Protein AF-A0A830BKM1-F1 (afdb_monomer_lite)

Foldseek 3Di:
DVVQVVQVVVVKHKAWCPDPVNVVCLVQVLPAAKKWKDDDPFIWIWGDDPSWIWTGGPVAPATHTDHSVCVNVVVVVSVVVVITMIGMDDDDDPDDPDDQVVCVPVPKDWDDPVRRVVRRVVVVVVVVPPDDDDDDDDDDDDDPDPVVVVVVVVVVPDDDDDDDDDTDID

Organism: NCBI:txid374723

pLDDT: mean 74.72, std 19.82, range [31.02, 95.62]

InterPro domains:
  IPR003903 Ubiquitin interacting motif [PS50330] (143-162)
  IPR006155 Josephin domain [PF02099] (1-89)
  IPR006155 Josephin domain [PS50957] (1-103)
  IPR006155 Josephin domain [SM01246] (1-91)
  IPR033865 Machado-Joseph disease protein [PTHR14159] (1-126)

Secondary structure (DSSP, 8-state):
-HHHHHHHHTTEEEEETTSGGGHHHHH-GGGSSEEEEEETTEEEEEEEETTEEEEE-TTSSSPEEE-HHHHHHHHHHHHHTT-EEEEEEE---------GGGGGGSS---B-HHHHHHHHHHHHHHHTTS---------------HHHHHHHHHTTT----------B--

Structure (mmCIF, N/CA/C/O backbone):
data_AF-A0A830BKM1-F1
#
_entry.id   AF-A0A830BKM1-F1
#
loop_
_atom_site.group_PDB
_atom_site.id
_atom_site.type_symbol
_atom_site.label_atom_id
_atom_site.label_alt_id
_atom_site.label_comp_id
_atom_site.label_asym_id
_atom_site.label_entity_id
_atom_site.label_seq_id
_atom_site.pdbx_PDB_ins_code
_atom_site.Cartn_x
_atom_site.Cartn_y
_atom_site.Cartn_z
_atom_site.occupancy
_atom_site.B_iso_or_equiv
_atom_site.auth_seq_id
_atom_site.auth_comp_id
_atom_site.auth_asym_id
_atom_site.auth_atom_id
_atom_site.pdbx_PDB_model_num
ATOM 1 N N . GLN A 1 1 ? -13.438 -11.571 -3.761 1.00 65.06 1 GLN A N 1
ATOM 2 C CA . GLN A 1 1 ? -13.174 -12.676 -2.807 1.00 65.06 1 GLN A CA 1
ATOM 3 C C . GLN A 1 1 ? -11.870 -13.448 -3.088 1.00 65.06 1 GLN A C 1
ATOM 5 O O . GLN A 1 1 ? -11.535 -14.332 -2.316 1.00 65.06 1 GLN A O 1
ATOM 10 N N . VAL A 1 2 ? -11.092 -13.109 -4.129 1.00 85.00 2 VAL A N 1
ATOM 11 C CA . VAL A 1 2 ? -9.835 -13.815 -4.465 1.00 85.00 2 VAL A CA 1
ATOM 12 C C . VAL A 1 2 ? -8.668 -13.390 -3.566 1.00 85.00 2 VAL A C 1
ATOM 14 O O . VAL A 1 2 ? -7.990 -14.247 -3.011 1.00 85.00 2 VAL A O 1
ATOM 17 N N . LEU A 1 3 ? -8.484 -12.081 -3.353 1.00 85.44 3 LEU A N 1
ATOM 18 C CA . LEU A 1 3 ? -7.374 -11.532 -2.561 1.00 85.44 3 LEU A CA 1
ATOM 19 C C . LEU A 1 3 ? -7.306 -12.112 -1.140 1.00 85.44 3 LEU A C 1
ATOM 21 O O . LEU A 1 3 ? -6.250 -12.540 -0.690 1.00 85.44 3 LEU A O 1
ATOM 25 N N . GLN A 1 4 ? -8.450 -12.182 -0.456 1.00 84.00 4 GLN A N 1
ATOM 26 C CA . GLN A 1 4 ? -8.533 -12.744 0.892 1.00 84.00 4 GLN A CA 1
ATOM 27 C C . GLN A 1 4 ? -8.095 -14.215 0.921 1.00 84.00 4 GLN A C 1
ATOM 29 O O . GLN A 1 4 ? -7.310 -14.599 1.779 1.00 84.00 4 GLN A O 1
ATOM 34 N N . LYS A 1 5 ? -8.545 -15.026 -0.047 1.00 86.00 5 LYS A N 1
ATOM 35 C CA . LYS A 1 5 ? -8.168 -16.443 -0.143 1.00 86.00 5 LYS A CA 1
ATOM 36 C C . LYS A 1 5 ? -6.700 -16.649 -0.481 1.00 86.00 5 LYS A C 1
ATOM 38 O O . LYS A 1 5 ? -6.088 -17.555 0.066 1.00 86.00 5 LYS A O 1
ATOM 43 N N . ALA A 1 6 ? -6.131 -15.801 -1.331 1.00 86.62 6 ALA A N 1
ATOM 44 C CA . ALA A 1 6 ? -4.706 -15.847 -1.628 1.00 86.62 6 ALA A CA 1
ATOM 45 C C . ALA A 1 6 ? -3.863 -15.548 -0.379 1.00 86.62 6 ALA A C 1
ATOM 47 O O . ALA A 1 6 ? -2.885 -16.240 -0.122 1.00 86.62 6 ALA A O 1
ATOM 48 N N . LEU A 1 7 ? -4.262 -14.557 0.420 1.00 85.50 7 LEU A N 1
ATOM 49 C CA . LEU A 1 7 ? -3.530 -14.158 1.623 1.00 85.50 7 LEU A CA 1
ATOM 50 C C . LEU A 1 7 ? -3.678 -15.164 2.775 1.00 85.50 7 LEU A C 1
ATOM 52 O O . LEU A 1 7 ? -2.704 -15.407 3.485 1.00 85.50 7 LEU A O 1
ATOM 56 N N . GLU A 1 8 ? -4.828 -15.835 2.893 1.00 85.56 8 GLU A N 1
ATOM 57 C CA . GLU A 1 8 ? -5.035 -16.929 3.857 1.00 85.56 8 GLU A CA 1
ATOM 58 C C . GLU A 1 8 ? -3.994 -18.056 3.707 1.00 85.56 8 GLU A C 1
ATOM 60 O O . GLU A 1 8 ? -3.540 -18.592 4.714 1.00 85.56 8 GLU A O 1
ATOM 65 N N . VAL A 1 9 ? -3.559 -18.380 2.479 1.00 86.25 9 VAL A N 1
ATOM 66 C CA . VAL A 1 9 ? -2.525 -19.409 2.219 1.00 86.25 9 VAL A CA 1
ATOM 67 C C . VAL A 1 9 ? -1.190 -19.063 2.887 1.00 86.25 9 VAL A C 1
ATOM 69 O O . VAL A 1 9 ? -0.453 -19.954 3.299 1.00 86.25 9 VAL A O 1
ATOM 72 N N . TRP A 1 10 ? -0.898 -17.769 3.023 1.00 82.44 10 TRP A N 1
ATOM 73 C CA . TRP A 1 10 ? 0.324 -17.249 3.634 1.00 82.44 10 TRP A CA 1
ATOM 74 C C . TRP A 1 10 ? 0.137 -16.870 5.108 1.00 82.44 10 TRP A C 1
ATOM 76 O O . TRP A 1 10 ? 0.982 -16.182 5.669 1.00 82.44 10 TRP A O 1
ATOM 86 N N . ASN A 1 11 ? -0.969 -17.284 5.743 1.00 85.69 11 ASN A N 1
ATOM 87 C CA . ASN A 1 11 ? -1.356 -16.853 7.092 1.00 85.69 11 ASN A CA 1
ATOM 88 C C . ASN A 1 11 ? -1.434 -15.320 7.240 1.00 85.69 11 ASN A C 1
ATOM 90 O O . ASN A 1 11 ? -1.204 -14.770 8.320 1.00 85.69 11 ASN A O 1
ATOM 94 N N . LEU A 1 12 ? -1.774 -14.622 6.154 1.00 89.38 12 LEU A N 1
ATOM 95 C CA . LEU A 1 12 ? -1.976 -13.180 6.138 1.00 89.38 12 LEU A CA 1
ATOM 96 C C . LEU A 1 12 ? -3.471 -12.864 6.221 1.00 89.38 12 LEU A C 1
ATOM 98 O O . LEU A 1 12 ? -4.301 -13.433 5.512 1.00 89.38 12 LEU A O 1
ATOM 102 N N . GLN A 1 13 ? -3.814 -11.923 7.093 1.00 89.56 13 GLN A N 1
ATOM 103 C CA . GLN A 1 13 ? -5.170 -11.431 7.283 1.00 89.56 13 GLN A CA 1
ATOM 104 C C . GLN A 1 13 ? -5.334 -10.063 6.637 1.00 89.56 13 GLN A C 1
ATOM 106 O O . GLN A 1 13 ? -4.494 -9.181 6.811 1.00 89.56 13 GLN A O 1
ATOM 111 N N . VAL A 1 14 ? -6.458 -9.882 5.946 1.00 91.06 14 VAL A N 1
ATOM 112 C CA . VAL A 1 14 ? -6.882 -8.604 5.368 1.00 91.06 14 VAL A CA 1
ATOM 113 C C . VAL A 1 14 ? -7.974 -8.014 6.240 1.00 91.06 14 VAL A C 1
ATOM 115 O O . VAL A 1 14 ? -9.033 -8.620 6.404 1.00 91.06 14 VAL A O 1
ATOM 118 N N . ILE A 1 15 ? -7.729 -6.827 6.780 1.00 92.38 15 ILE A N 1
ATOM 119 C CA . ILE A 1 15 ? -8.651 -6.134 7.677 1.00 92.38 15 ILE A CA 1
ATOM 120 C C . ILE A 1 15 ? -8.971 -4.769 7.060 1.00 92.38 15 ILE A C 1
ATOM 122 O O . ILE A 1 15 ? -8.052 -3.988 6.829 1.00 92.38 15 ILE A O 1
ATOM 126 N N . PRO A 1 16 ? -10.242 -4.437 6.786 1.00 92.81 16 PRO A N 1
ATOM 127 C CA . PRO A 1 16 ? -10.613 -3.093 6.352 1.00 92.81 16 PRO A CA 1
ATOM 128 C C . PRO A 1 16 ? -10.135 -2.035 7.355 1.00 92.81 16 PRO A C 1
ATOM 130 O O . PRO A 1 16 ? -10.328 -2.204 8.559 1.00 92.81 16 PRO A O 1
ATOM 133 N N . LEU A 1 17 ? -9.525 -0.945 6.880 1.00 91.38 17 LEU A N 1
ATOM 134 C CA . LEU A 1 17 ? -8.946 0.080 7.760 1.00 91.38 17 LEU A CA 1
ATOM 135 C C . LEU A 1 17 ? -10.004 0.783 8.632 1.00 91.38 17 LEU A C 1
ATOM 137 O O . LEU A 1 17 ? -9.691 1.240 9.723 1.00 91.38 17 LEU A O 1
ATOM 141 N N . ASN A 1 18 ? -11.257 0.818 8.177 1.00 88.88 18 ASN A N 1
ATOM 142 C CA . ASN A 1 18 ? -12.412 1.352 8.908 1.00 88.88 18 ASN A CA 1
ATOM 143 C C . ASN A 1 18 ? -12.978 0.398 9.982 1.00 88.88 18 ASN A C 1
ATOM 145 O O . ASN A 1 18 ? -13.990 0.707 10.608 1.00 88.88 18 ASN A O 1
ATOM 149 N N . SER A 1 19 ? -12.382 -0.781 10.166 1.00 90.56 19 SER A N 1
ATOM 150 C CA . SER A 1 19 ? -12.783 -1.733 11.201 1.00 90.56 19 SER A CA 1
ATOM 151 C C . SER A 1 19 ? -12.276 -1.291 12.579 1.00 90.56 19 SER A C 1
ATOM 153 O O . SER A 1 19 ? -11.138 -0.826 12.675 1.00 90.56 19 SER A O 1
ATOM 155 N N . PRO A 1 20 ? -13.021 -1.539 13.676 1.00 87.94 20 PRO A N 1
ATOM 156 C CA . PRO A 1 20 ? -12.554 -1.239 15.034 1.00 87.94 20 PRO A CA 1
ATOM 157 C C . PRO A 1 20 ? -11.229 -1.937 15.389 1.00 87.94 20 PRO A C 1
ATOM 159 O O . PRO A 1 20 ? -10.455 -1.445 16.203 1.00 87.94 20 PRO A O 1
ATOM 162 N N . VAL A 1 21 ? -10.925 -3.075 14.756 1.00 88.94 21 VAL A N 1
ATOM 163 C CA . VAL A 1 21 ? -9.666 -3.819 14.965 1.00 88.94 21 VAL A CA 1
ATOM 164 C C . VAL A 1 21 ? -8.452 -3.089 14.364 1.00 88.94 21 VAL A C 1
ATOM 166 O O . VAL A 1 21 ? -7.311 -3.319 14.778 1.00 88.94 21 VAL A O 1
ATOM 169 N N . ALA A 1 22 ? -8.693 -2.207 13.393 1.00 89.50 22 ALA A N 1
ATOM 170 C CA . ALA A 1 22 ? -7.686 -1.415 12.700 1.00 89.50 22 ALA A CA 1
ATOM 171 C C . ALA A 1 22 ? -7.557 0.018 13.253 1.00 89.50 22 ALA A C 1
ATOM 173 O O . ALA A 1 22 ? -6.734 0.775 12.750 1.00 89.50 22 ALA A O 1
ATOM 174 N N . GLU A 1 23 ? -8.288 0.387 14.314 1.00 88.38 23 GLU A N 1
ATOM 175 C CA . GLU A 1 23 ? -8.152 1.688 14.998 1.00 88.38 23 GLU A CA 1
ATOM 176 C C . GLU A 1 23 ? -6.692 2.062 15.323 1.00 88.38 23 GLU A C 1
ATOM 178 O O . GLU A 1 23 ? -6.280 3.172 14.985 1.00 88.38 23 GLU A O 1
ATOM 183 N N . PRO A 1 24 ? -5.842 1.158 15.861 1.00 88.81 24 PRO A N 1
ATOM 184 C CA . PRO A 1 24 ? -4.440 1.495 16.112 1.00 88.81 24 PRO A CA 1
ATOM 185 C C . PRO A 1 24 ? -3.670 1.871 14.839 1.00 88.81 24 PRO A C 1
ATOM 187 O O . PRO A 1 24 ? -2.804 2.739 14.886 1.00 88.81 24 PRO A O 1
ATOM 190 N N . ALA A 1 25 ? -4.009 1.256 13.702 1.00 88.44 25 ALA A N 1
ATOM 191 C CA . ALA A 1 25 ? -3.390 1.535 12.409 1.00 88.44 25 ALA A CA 1
ATOM 192 C C . ALA A 1 25 ? -3.841 2.878 11.816 1.00 88.44 25 ALA A C 1
ATOM 194 O O . ALA A 1 25 ? -3.157 3.425 10.956 1.00 88.44 25 ALA A O 1
ATOM 195 N N . GLN A 1 26 ? -4.985 3.412 12.253 1.00 86.56 26 GLN A N 1
ATOM 196 C CA . GLN A 1 26 ? -5.429 4.751 11.866 1.00 86.56 26 GLN A CA 1
ATOM 197 C C . GLN A 1 26 ? -4.665 5.843 12.624 1.00 86.56 26 GLN A C 1
ATOM 199 O O . GLN A 1 26 ? -4.446 6.916 12.073 1.00 86.56 26 GLN A O 1
ATOM 204 N N . ILE A 1 27 ? -4.257 5.560 13.865 1.00 88.44 27 ILE A N 1
ATOM 205 C CA . ILE A 1 27 ? -3.503 6.489 14.716 1.00 88.44 27 ILE A CA 1
ATOM 206 C C . ILE A 1 27 ? -2.009 6.435 14.373 1.00 88.44 27 ILE A C 1
ATOM 208 O O . ILE A 1 27 ? -1.401 7.466 14.104 1.00 88.44 27 ILE A O 1
ATOM 212 N N . ASP A 1 28 ? -1.433 5.229 14.344 1.00 90.81 28 ASP A N 1
ATOM 213 C CA . ASP A 1 28 ? -0.006 4.986 14.115 1.00 90.81 28 ASP A CA 1
ATOM 214 C C . ASP A 1 28 ? 0.209 4.007 12.939 1.00 90.81 28 ASP A C 1
ATOM 216 O O . ASP A 1 28 ? 0.641 2.865 13.147 1.00 90.81 28 ASP A O 1
ATOM 220 N N . PRO A 1 29 ? -0.051 4.418 11.682 1.00 90.12 29 PRO A N 1
ATOM 221 C CA . PRO A 1 29 ? 0.079 3.532 10.520 1.00 90.12 29 PRO A CA 1
ATOM 222 C C . PRO A 1 29 ? 1.504 2.989 10.323 1.00 90.12 29 PRO A C 1
ATOM 224 O O . PRO A 1 29 ? 1.693 1.911 9.767 1.00 90.12 29 PRO A O 1
ATOM 227 N N . GLU A 1 30 ? 2.525 3.689 10.823 1.00 90.50 30 GLU A N 1
ATOM 228 C CA . GLU A 1 30 ? 3.938 3.298 10.711 1.00 90.50 30 GLU A CA 1
ATOM 229 C C . GLU A 1 30 ? 4.332 2.039 11.509 1.00 90.50 30 GLU A C 1
ATOM 231 O O . GLU A 1 30 ? 5.402 1.458 11.260 1.00 90.50 30 GLU A O 1
ATOM 236 N N . LYS A 1 31 ? 3.488 1.629 12.470 1.00 89.94 31 LYS A N 1
ATOM 237 C CA . LYS A 1 31 ? 3.665 0.413 13.282 1.00 89.94 31 LYS A CA 1
ATOM 238 C C . LYS A 1 31 ? 3.203 -0.849 12.561 1.00 89.94 31 LYS A C 1
ATOM 240 O O . LYS A 1 31 ? 3.539 -1.951 12.990 1.00 89.94 31 LYS A O 1
ATOM 245 N N . GLU A 1 32 ? 2.452 -0.695 11.481 1.00 92.12 32 GLU A N 1
ATOM 246 C CA . GLU A 1 32 ? 1.964 -1.809 10.684 1.00 92.12 32 GLU A CA 1
ATOM 247 C C . GLU A 1 32 ? 3.016 -2.286 9.674 1.00 92.12 32 GLU A C 1
ATOM 249 O O . GLU A 1 32 ? 4.086 -1.695 9.516 1.00 92.12 32 GLU A O 1
ATOM 254 N N . SER A 1 33 ? 2.730 -3.406 9.009 1.00 90.88 33 SER A N 1
ATOM 255 C CA . SER A 1 33 ? 3.663 -4.027 8.057 1.00 90.88 33 SER A CA 1
ATOM 256 C C . SER A 1 33 ? 3.327 -3.720 6.600 1.00 90.88 33 SER A C 1
ATOM 258 O O . SER A 1 33 ? 4.233 -3.473 5.802 1.00 90.88 33 SER A O 1
ATOM 260 N N . ALA A 1 34 ? 2.041 -3.737 6.237 1.00 93.56 34 ALA A N 1
ATOM 261 C CA . ALA A 1 34 ? 1.599 -3.402 4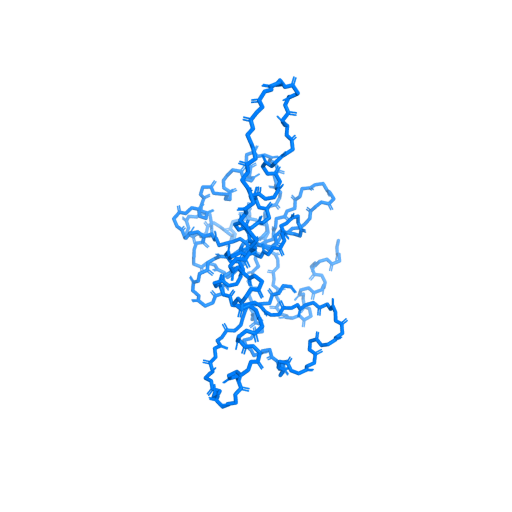.891 1.00 93.56 34 ALA A CA 1
ATOM 262 C C . ALA A 1 34 ? 0.128 -2.975 4.839 1.00 93.56 34 ALA A C 1
ATOM 264 O O . ALA A 1 34 ? -0.695 -3.378 5.663 1.00 93.56 34 ALA A O 1
ATOM 265 N N . PHE A 1 35 ? -0.191 -2.226 3.793 1.00 95.12 35 PHE A N 1
ATOM 266 C CA . PHE A 1 35 ? -1.528 -1.837 3.390 1.00 95.12 35 PHE A CA 1
ATOM 267 C C . PHE A 1 35 ? -1.757 -2.241 1.936 1.00 95.12 35 PHE A C 1
ATOM 269 O O . PHE A 1 35 ? -0.839 -2.217 1.117 1.00 95.12 35 PHE A O 1
ATOM 276 N N . ILE A 1 36 ? -2.997 -2.579 1.612 1.00 95.38 36 ILE A N 1
ATOM 277 C CA . ILE A 1 36 ? -3.476 -2.767 0.247 1.00 95.38 36 ILE A CA 1
ATOM 278 C C . ILE A 1 36 ? -4.502 -1.676 -0.022 1.00 95.38 36 ILE A C 1
ATOM 280 O O . ILE A 1 36 ? -5.449 -1.504 0.746 1.00 95.38 36 ILE A O 1
ATOM 284 N N . CYS A 1 37 ? -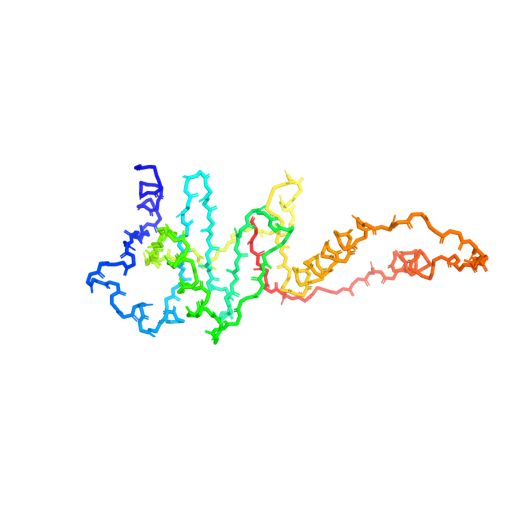4.311 -0.950 -1.112 1.00 95.38 37 CYS A N 1
ATOM 285 C CA . CYS A 1 37 ? -5.186 0.123 -1.547 1.00 95.38 37 CYS A CA 1
ATOM 286 C C . CYS A 1 37 ? -5.935 -0.316 -2.801 1.00 95.38 37 CYS A C 1
ATOM 288 O O . CYS A 1 37 ? -5.358 -0.923 -3.703 1.00 95.38 37 CYS A O 1
ATOM 290 N N . HIS A 1 38 ? -7.229 -0.012 -2.840 1.00 94.44 38 HIS A N 1
ATOM 291 C CA . HIS A 1 38 ? -8.108 -0.360 -3.943 1.00 94.44 38 HIS A CA 1
ATOM 292 C C . HIS A 1 38 ? -9.032 0.790 -4.328 1.00 94.44 38 HIS A C 1
ATOM 294 O O . HIS A 1 38 ? -9.743 1.333 -3.475 1.00 94.44 38 HIS A O 1
ATOM 300 N N . LEU A 1 39 ? -9.083 1.095 -5.621 1.00 94.00 39 LEU A N 1
ATOM 301 C CA . LEU A 1 39 ? -10.072 1.990 -6.205 1.00 94.00 39 LEU A CA 1
ATOM 302 C C . LEU A 1 39 ? -10.456 1.479 -7.594 1.00 94.00 39 LEU A C 1
ATOM 304 O O . LEU A 1 39 ? -9.613 1.383 -8.481 1.00 94.00 39 LEU A O 1
ATOM 308 N N . GLN A 1 40 ? -11.749 1.204 -7.782 1.00 91.44 40 GLN A N 1
ATOM 309 C CA . GLN A 1 40 ? -12.320 0.696 -9.037 1.00 91.44 40 GLN A CA 1
ATOM 310 C C . GLN A 1 40 ? -11.681 -0.622 -9.497 1.00 91.44 40 GLN A C 1
ATOM 312 O O . GLN A 1 40 ? -11.995 -1.658 -8.925 1.00 91.44 40 GLN A O 1
ATOM 317 N N . ASP A 1 41 ? -10.819 -0.577 -10.512 1.00 89.94 41 ASP A N 1
ATOM 318 C CA . ASP A 1 41 ? -10.118 -1.736 -11.072 1.00 89.94 41 ASP A CA 1
ATOM 319 C C . ASP A 1 41 ? -8.607 -1.692 -10.778 1.00 89.94 41 ASP A C 1
ATOM 321 O O . ASP A 1 41 ? -7.847 -2.511 -11.293 1.00 89.94 41 ASP A O 1
ATOM 325 N N . HIS A 1 42 ? -8.159 -0.742 -9.946 1.00 92.56 42 HIS A N 1
ATOM 326 C CA . HIS A 1 42 ? -6.752 -0.558 -9.596 1.00 92.56 42 HIS A CA 1
ATOM 327 C C . HIS A 1 42 ? -6.453 -1.018 -8.167 1.00 92.56 42 HIS A C 1
ATOM 329 O O . HIS A 1 42 ? -7.140 -0.635 -7.214 1.00 92.56 42 HIS A O 1
ATOM 335 N N . TRP A 1 43 ? -5.402 -1.827 -8.029 1.00 93.50 43 TRP A N 1
ATOM 336 C CA . TRP A 1 43 ? -4.901 -2.361 -6.767 1.00 93.50 43 TRP A CA 1
ATOM 337 C C . TRP A 1 43 ? -3.413 -2.070 -6.648 1.00 93.50 43 TRP A C 1
ATOM 339 O O . TRP A 1 43 ? -2.646 -2.378 -7.557 1.00 93.50 43 TRP A O 1
ATOM 349 N N . PHE A 1 44 ? -2.995 -1.569 -5.493 1.00 94.50 44 PHE A N 1
ATOM 350 C CA . PHE A 1 44 ? -1.578 -1.449 -5.178 1.00 94.50 44 PHE A CA 1
ATOM 351 C C . PHE A 1 44 ? -1.304 -1.690 -3.698 1.00 94.50 44 PHE A C 1
ATOM 353 O O . PHE A 1 44 ? -2.211 -1.685 -2.860 1.00 94.50 44 PHE A O 1
ATOM 360 N N . CYS A 1 45 ? -0.034 -1.911 -3.376 1.00 94.12 45 CYS A N 1
ATOM 361 C CA . CYS A 1 45 ? 0.414 -2.211 -2.024 1.00 94.12 45 CYS A CA 1
ATOM 362 C C . CYS A 1 45 ? 1.339 -1.110 -1.510 1.00 94.12 45 CYS A C 1
ATOM 364 O O . CYS A 1 45 ? 2.205 -0.627 -2.230 1.00 94.12 45 CYS A O 1
ATOM 366 N N . ILE A 1 46 ? 1.212 -0.771 -0.232 1.00 94.81 46 ILE A N 1
ATOM 367 C CA . ILE A 1 46 ? 2.178 0.053 0.495 1.00 94.81 46 ILE A CA 1
ATOM 368 C C . ILE A 1 46 ? 2.774 -0.846 1.567 1.00 94.81 46 ILE A C 1
ATOM 370 O O . ILE A 1 46 ? 2.038 -1.364 2.405 1.00 94.81 46 ILE A O 1
ATOM 374 N N . ARG A 1 47 ? 4.083 -1.089 1.549 1.00 92.56 47 ARG A N 1
ATOM 375 C CA . ARG A 1 47 ? 4.708 -2.069 2.450 1.00 92.56 47 ARG A CA 1
ATOM 376 C C . ARG A 1 47 ? 6.001 -1.547 3.047 1.00 92.56 47 ARG A C 1
ATOM 378 O O . ARG A 1 47 ? 6.769 -0.846 2.393 1.00 92.56 47 ARG A O 1
ATOM 385 N N . LYS A 1 48 ? 6.241 -1.947 4.294 1.00 90.50 48 LYS A N 1
ATOM 386 C CA . LYS A 1 48 ? 7.488 -1.702 5.004 1.00 90.50 48 LYS A CA 1
ATOM 387 C C . LYS A 1 48 ? 8.532 -2.751 4.624 1.00 90.50 48 LYS A C 1
ATOM 389 O O . LYS A 1 48 ? 8.308 -3.950 4.802 1.00 90.50 48 LYS A O 1
ATOM 394 N N . VAL A 1 49 ? 9.678 -2.301 4.128 1.00 86.62 49 VAL A N 1
ATOM 395 C CA . VAL A 1 49 ? 10.834 -3.126 3.761 1.00 86.62 49 VAL A CA 1
ATOM 396 C C . VAL A 1 49 ? 12.067 -2.543 4.444 1.00 86.62 49 VAL A C 1
ATOM 398 O O . VAL A 1 49 ? 12.374 -1.367 4.283 1.00 86.62 49 VAL A O 1
ATOM 401 N N . ASN A 1 50 ? 12.755 -3.350 5.256 1.00 83.56 50 ASN A N 1
ATOM 402 C CA . ASN A 1 50 ? 13.941 -2.934 6.021 1.00 83.56 50 ASN A CA 1
ATOM 403 C C . ASN A 1 50 ? 13.747 -1.664 6.878 1.00 83.56 50 ASN A C 1
ATOM 405 O O . ASN A 1 50 ? 14.683 -0.904 7.094 1.00 83.56 50 ASN A O 1
ATOM 409 N N . GLY A 1 51 ? 12.532 -1.438 7.387 1.00 85.75 51 GLY A N 1
ATOM 410 C CA . GLY A 1 51 ? 12.211 -0.284 8.235 1.00 85.75 51 GLY A CA 1
ATOM 411 C C . GLY A 1 51 ? 11.634 0.921 7.489 1.00 85.75 51 GLY A C 1
ATOM 412 O O . GLY A 1 51 ? 10.965 1.736 8.122 1.00 85.75 51 GLY A O 1
ATOM 413 N N . GLU A 1 52 ? 11.793 0.968 6.169 1.00 90.38 52 GLU A N 1
ATOM 414 C CA . GLU A 1 52 ? 11.332 2.053 5.301 1.00 90.38 52 GLU A CA 1
ATOM 415 C C . GLU A 1 52 ? 10.057 1.657 4.552 1.00 90.38 52 GLU A C 1
ATOM 417 O O . GLU A 1 52 ? 9.819 0.474 4.304 1.00 90.38 52 GLU A O 1
ATOM 422 N N . TRP A 1 53 ? 9.216 2.629 4.203 1.00 93.44 53 TRP A N 1
ATOM 423 C CA . TRP A 1 53 ? 7.973 2.373 3.478 1.00 93.44 53 TRP A CA 1
ATOM 424 C C . TRP A 1 53 ? 8.157 2.590 1.984 1.00 93.44 53 TRP A C 1
ATOM 426 O O . TRP A 1 53 ? 8.852 3.509 1.560 1.00 93.44 53 TRP A O 1
ATOM 436 N N . TYR A 1 54 ? 7.503 1.747 1.193 1.00 92.50 54 TYR A N 1
ATOM 437 C CA . TYR A 1 54 ? 7.511 1.841 -0.259 1.00 92.50 54 TYR A CA 1
ATOM 438 C C . TYR A 1 54 ? 6.105 1.670 -0.815 1.00 92.50 54 TYR A C 1
ATOM 440 O O . TYR A 1 54 ? 5.315 0.868 -0.304 1.00 92.50 54 TYR A O 1
ATOM 448 N N . ASN A 1 55 ? 5.816 2.421 -1.870 1.00 93.81 55 ASN A N 1
ATOM 449 C CA . ASN A 1 55 ? 4.622 2.294 -2.680 1.00 93.81 55 ASN A CA 1
ATOM 450 C C . ASN A 1 55 ? 4.914 1.402 -3.894 1.00 93.81 55 ASN A C 1
ATOM 452 O O . ASN A 1 55 ? 5.769 1.725 -4.715 1.00 93.81 55 ASN A O 1
ATOM 456 N N . PHE A 1 56 ? 4.184 0.296 -3.999 1.00 91.94 56 PHE A N 1
ATOM 457 C CA . PHE A 1 56 ? 4.272 -0.695 -5.072 1.00 91.94 56 PHE A CA 1
ATOM 458 C C . PHE A 1 56 ? 3.107 -0.546 -6.053 1.00 91.94 56 PHE A C 1
ATOM 460 O O . PHE A 1 56 ? 2.492 -1.531 -6.464 1.00 91.94 56 PHE A O 1
ATOM 467 N N . ASP A 1 57 ? 2.746 0.691 -6.387 1.00 91.56 57 ASP A N 1
ATOM 468 C CA . ASP A 1 57 ? 1.815 0.946 -7.477 1.00 91.56 57 ASP A CA 1
ATOM 469 C C . ASP A 1 57 ? 2.477 0.586 -8.812 1.00 91.56 57 ASP A C 1
ATOM 471 O O . ASP A 1 57 ? 3.522 1.122 -9.182 1.00 91.56 57 ASP A O 1
ATOM 475 N N . SER A 1 58 ? 1.841 -0.332 -9.539 1.00 86.50 58 SER A N 1
ATOM 476 C CA . SER A 1 58 ? 2.272 -0.801 -10.856 1.00 86.50 58 SER A CA 1
ATOM 477 C C . SER A 1 58 ? 2.330 0.298 -11.921 1.00 86.50 58 SER A C 1
ATOM 479 O O . SER A 1 58 ? 2.878 0.077 -12.998 1.00 86.50 58 SER A O 1
ATOM 481 N N . LEU A 1 59 ? 1.733 1.465 -11.662 1.00 87.44 59 LEU A N 1
ATOM 482 C CA . LEU A 1 59 ? 1.831 2.635 -12.533 1.00 87.44 59 LEU A CA 1
ATOM 483 C C . LEU A 1 59 ? 3.213 3.305 -12.470 1.00 87.44 59 LEU A C 1
ATOM 485 O O . LEU A 1 59 ? 3.551 4.079 -13.369 1.00 87.44 59 LEU A O 1
ATOM 489 N N . TYR A 1 60 ? 4.019 3.015 -11.444 1.00 85.88 60 TYR A N 1
ATOM 490 C CA . TYR A 1 60 ? 5.393 3.494 -11.343 1.00 85.88 60 TYR A CA 1
ATOM 491 C C . TYR A 1 60 ? 6.383 2.503 -11.955 1.00 85.88 60 TYR A C 1
ATOM 493 O O . TYR A 1 60 ? 6.198 1.290 -11.929 1.00 85.88 60 TYR A O 1
ATOM 501 N N . ALA A 1 61 ? 7.481 3.036 -12.497 1.00 84.44 61 ALA A N 1
ATOM 502 C CA . ALA A 1 61 ? 8.550 2.225 -13.080 1.00 84.44 61 ALA A CA 1
ATOM 503 C C . ALA A 1 61 ? 9.368 1.459 -12.023 1.00 84.44 61 ALA A C 1
ATOM 505 O O . ALA A 1 61 ? 10.025 0.473 -12.348 1.00 84.44 61 ALA A O 1
ATOM 506 N N . ALA A 1 62 ? 9.349 1.933 -10.778 1.00 87.50 62 ALA A N 1
ATOM 507 C CA . ALA A 1 62 ? 9.976 1.305 -9.627 1.00 87.50 62 ALA A CA 1
ATOM 508 C C . ALA A 1 62 ? 9.197 1.677 -8.351 1.00 87.50 62 ALA A C 1
ATOM 510 O O . ALA A 1 62 ? 8.458 2.667 -8.364 1.00 87.50 62 ALA A O 1
ATOM 511 N N . PRO A 1 63 ? 9.366 0.924 -7.248 1.00 88.38 63 PRO A N 1
ATOM 512 C CA . PRO A 1 63 ? 8.743 1.250 -5.975 1.00 88.38 63 PRO A CA 1
ATOM 513 C C . PRO A 1 63 ? 9.154 2.642 -5.497 1.00 88.38 63 PRO A C 1
ATOM 515 O O . PRO A 1 63 ? 10.342 2.964 -5.416 1.00 88.38 63 PRO A O 1
ATOM 518 N N . GLU A 1 64 ? 8.174 3.473 -5.163 1.00 90.62 64 GLU A N 1
ATOM 519 C CA . GLU A 1 64 ? 8.429 4.829 -4.687 1.00 90.62 64 GLU A CA 1
ATOM 520 C C . GLU A 1 64 ? 8.677 4.808 -3.178 1.00 90.62 64 GLU A C 1
ATOM 522 O O . GLU A 1 64 ? 7.885 4.250 -2.416 1.00 90.62 64 GLU A O 1
ATOM 527 N N . HIS A 1 65 ? 9.782 5.409 -2.735 1.00 91.50 65 HIS A N 1
ATOM 528 C CA . HIS A 1 65 ? 10.065 5.552 -1.310 1.00 91.50 65 HIS A CA 1
ATOM 529 C C . HIS A 1 65 ? 9.056 6.499 -0.659 1.00 91.50 65 HIS A C 1
ATOM 531 O O . HIS A 1 65 ? 8.823 7.614 -1.124 1.00 91.50 65 HIS A O 1
ATOM 537 N N . LEU A 1 66 ? 8.474 6.049 0.446 1.00 91.50 66 LEU A N 1
ATOM 538 C CA . LEU A 1 66 ? 7.498 6.788 1.222 1.00 91.50 66 LEU A CA 1
ATOM 539 C C . LEU A 1 66 ? 8.068 7.029 2.619 1.00 91.50 66 LEU A C 1
ATOM 541 O O . LEU A 1 66 ? 8.338 6.103 3.381 1.00 91.50 66 LEU A O 1
ATOM 545 N N . SER A 1 67 ? 8.232 8.293 2.997 1.00 90.88 67 SER A N 1
ATOM 546 C CA . SER A 1 67 ? 8.661 8.617 4.357 1.00 90.88 67 SER A CA 1
ATOM 547 C C . SER A 1 67 ? 7.584 8.231 5.373 1.00 90.88 67 SER A C 1
ATOM 549 O O . SER A 1 67 ? 6.396 8.478 5.155 1.00 90.88 67 SER A O 1
ATOM 551 N N . LYS A 1 68 ? 7.992 7.720 6.542 1.00 89.06 68 LYS A N 1
ATOM 552 C CA . LYS A 1 68 ? 7.075 7.418 7.659 1.00 89.06 68 LYS A CA 1
ATOM 553 C C . LYS A 1 68 ? 6.210 8.616 8.070 1.00 89.06 68 LYS A C 1
ATOM 555 O O . LYS A 1 68 ? 5.039 8.453 8.385 1.00 89.06 68 LYS A O 1
ATOM 560 N N . PHE A 1 69 ? 6.767 9.827 7.987 1.00 89.31 69 PHE A N 1
ATOM 561 C CA . PHE A 1 69 ? 6.062 11.066 8.322 1.00 89.31 69 PHE A CA 1
ATOM 562 C C . PHE A 1 69 ? 5.031 11.465 7.261 1.00 89.31 69 PHE A C 1
ATOM 564 O O . PHE A 1 69 ? 4.127 12.243 7.547 1.00 89.31 69 PHE A O 1
ATOM 571 N N . TYR A 1 70 ? 5.177 10.950 6.038 1.00 91.44 70 TYR A N 1
ATOM 5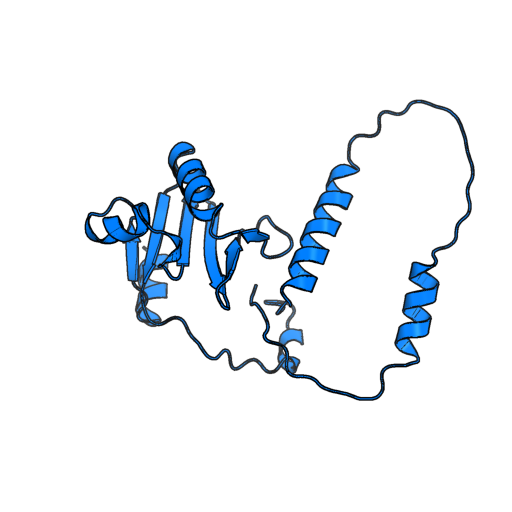72 C CA . TYR A 1 70 ? 4.263 11.203 4.930 1.00 91.44 70 TYR A CA 1
ATOM 573 C C . TYR A 1 70 ? 3.213 10.095 4.767 1.00 91.44 70 TYR A C 1
ATOM 575 O O . TYR A 1 70 ? 2.145 10.348 4.218 1.00 91.44 70 TYR A O 1
ATOM 583 N N . LEU A 1 71 ? 3.469 8.892 5.294 1.00 92.94 71 LEU A N 1
ATOM 584 C CA . LEU A 1 71 ? 2.566 7.743 5.206 1.00 92.94 71 LEU A CA 1
ATOM 585 C C . LEU A 1 71 ? 1.141 8.064 5.674 1.00 92.94 71 LEU A C 1
ATOM 587 O O . LEU A 1 71 ? 0.188 7.748 4.967 1.00 92.94 71 LEU A O 1
ATOM 591 N N . SER A 1 72 ? 0.984 8.697 6.838 1.00 92.38 72 SER A N 1
ATOM 592 C CA . SER A 1 72 ? -0.337 9.048 7.377 1.00 92.38 72 SER A CA 1
ATOM 593 C C . SER A 1 72 ? -1.097 9.990 6.441 1.00 92.38 72 SER A C 1
ATOM 595 O O . SER A 1 72 ? -2.214 9.683 6.030 1.00 92.38 72 SER A O 1
ATOM 597 N N . ALA A 1 73 ? -0.453 11.082 6.022 1.00 93.19 73 ALA A N 1
ATOM 598 C CA . ALA A 1 73 ? -1.029 12.053 5.096 1.00 93.19 73 ALA A CA 1
ATOM 599 C C . ALA A 1 73 ? -1.372 11.431 3.730 1.00 93.19 73 ALA A C 1
ATOM 601 O O . ALA A 1 73 ? -2.391 11.773 3.125 1.00 93.19 73 ALA A O 1
ATOM 602 N N . TYR A 1 74 ? -0.546 10.501 3.248 1.00 94.44 74 TYR A N 1
ATOM 603 C CA . TYR A 1 74 ? -0.793 9.775 2.008 1.00 94.44 74 TYR A CA 1
ATOM 604 C C . TYR A 1 74 ? -2.025 8.867 2.123 1.00 94.44 74 TYR A C 1
ATOM 606 O O . TYR A 1 74 ? -2.931 8.953 1.294 1.00 94.44 74 TYR A O 1
ATOM 614 N N . LEU A 1 75 ? -2.123 8.069 3.193 1.00 93.56 75 LEU A N 1
ATOM 615 C CA . LEU A 1 75 ? -3.296 7.232 3.461 1.00 93.56 75 LEU A CA 1
ATOM 616 C C . LEU A 1 75 ? -4.572 8.071 3.616 1.00 93.56 75 LEU A C 1
ATOM 618 O O . LEU A 1 75 ? -5.618 7.695 3.090 1.00 93.56 75 LEU A O 1
ATOM 622 N N . ASP A 1 76 ? -4.505 9.216 4.293 1.00 93.31 76 ASP A N 1
ATOM 623 C CA . ASP A 1 76 ? -5.654 10.114 4.439 1.00 93.31 76 ASP A CA 1
ATOM 624 C C . ASP A 1 76 ? -6.075 10.741 3.106 1.00 93.31 76 ASP A C 1
ATOM 626 O O . ASP A 1 76 ? -7.271 10.835 2.816 1.00 93.31 76 ASP A O 1
ATOM 630 N N . SER A 1 77 ? -5.109 11.080 2.249 1.00 94.25 77 SER A N 1
ATOM 631 C CA . SER A 1 77 ? -5.384 11.530 0.882 1.00 94.25 77 SER A CA 1
ATOM 632 C C . SER A 1 77 ? -6.134 10.448 0.104 1.00 94.25 77 SER A C 1
ATOM 634 O O . SER A 1 77 ? -7.191 10.725 -0.461 1.00 94.25 77 SER A O 1
ATOM 636 N N . LEU A 1 78 ? -5.669 9.195 0.149 1.00 94.19 78 LEU A N 1
ATOM 637 C CA . LEU A 1 78 ? -6.347 8.062 -0.487 1.00 94.19 78 LEU A CA 1
ATOM 638 C C . LEU A 1 78 ? -7.783 7.891 0.036 1.00 94.19 78 LEU A C 1
ATOM 640 O O . LEU A 1 78 ? -8.716 7.797 -0.764 1.00 94.19 78 LEU A O 1
ATOM 644 N N . LYS A 1 79 ? -8.004 7.943 1.356 1.00 92.81 79 LYS A N 1
ATOM 645 C CA . LYS A 1 79 ? -9.364 7.900 1.931 1.00 92.81 79 LYS A CA 1
ATOM 646 C C . LYS A 1 79 ? -10.251 9.015 1.372 1.00 92.81 79 LYS A C 1
ATOM 648 O O . LYS A 1 79 ? -11.395 8.753 1.010 1.00 92.81 79 LYS A O 1
ATOM 653 N N . SER A 1 80 ? -9.730 10.242 1.273 1.00 93.50 80 SER A N 1
ATOM 654 C CA . SER A 1 80 ? -10.484 11.399 0.768 1.00 93.50 80 SER A CA 1
ATOM 655 C C . SER A 1 80 ? -10.891 11.253 -0.704 1.00 93.50 80 SER A C 1
ATOM 657 O O . SER A 1 80 ? -11.979 11.676 -1.090 1.00 93.50 80 SER A O 1
ATOM 659 N N . PHE A 1 81 ? -10.062 10.578 -1.505 1.00 93.62 81 PHE A N 1
ATOM 660 C CA . PHE A 1 81 ? -10.361 10.232 -2.896 1.00 93.62 81 PHE A CA 1
ATOM 661 C C . PHE A 1 81 ? -11.292 9.014 -3.035 1.00 93.62 81 PHE A C 1
ATOM 663 O O . PHE A 1 81 ? -11.638 8.634 -4.151 1.00 93.62 81 PHE A O 1
ATOM 670 N N . GLY A 1 82 ? -11.717 8.402 -1.925 1.00 93.81 82 GLY A N 1
ATOM 671 C CA . GLY A 1 82 ? -12.634 7.263 -1.921 1.00 93.81 82 GLY A CA 1
ATOM 672 C C . GLY A 1 82 ? -11.954 5.902 -2.085 1.00 93.81 82 GLY A C 1
ATOM 673 O O . GLY A 1 82 ? -12.627 4.923 -2.410 1.00 93.81 82 GLY A O 1
ATOM 674 N N . TRP A 1 83 ? -10.640 5.813 -1.860 1.00 95.62 83 TRP A N 1
ATOM 675 C CA . TRP A 1 83 ? -9.939 4.533 -1.863 1.00 95.62 83 TRP A CA 1
ATOM 676 C C . TRP A 1 83 ? -10.384 3.661 -0.692 1.00 95.62 83 TRP A C 1
ATOM 678 O O . TRP A 1 83 ? -10.490 4.106 0.453 1.00 95.62 83 TRP A O 1
ATOM 688 N N . SER A 1 84 ? -10.574 2.378 -0.976 1.00 94.50 84 SER A N 1
ATOM 689 C CA . SER A 1 84 ? -10.710 1.350 0.048 1.00 94.50 84 SER A CA 1
ATOM 690 C C . SER A 1 84 ? -9.322 0.891 0.475 1.00 94.50 84 SER A C 1
ATOM 692 O O . SER A 1 84 ? -8.571 0.347 -0.333 1.00 94.50 84 SER A O 1
ATOM 694 N N . ILE A 1 85 ? -8.982 1.113 1.743 1.00 95.31 85 ILE A N 1
ATOM 695 C CA . ILE A 1 85 ? -7.686 0.735 2.308 1.00 95.31 85 ILE A CA 1
ATOM 696 C C . ILE A 1 85 ? -7.881 -0.458 3.235 1.00 95.31 85 ILE A C 1
ATOM 698 O O . ILE A 1 85 ? -8.756 -0.459 4.106 1.00 95.31 85 ILE A O 1
ATOM 702 N N . PHE A 1 86 ? -7.038 -1.466 3.060 1.00 94.69 86 PHE A N 1
ATOM 703 C CA . PHE A 1 86 ? -7.019 -2.676 3.859 1.00 94.69 86 PHE A CA 1
ATOM 704 C C . PHE A 1 86 ? -5.659 -2.834 4.519 1.00 94.69 86 PHE A C 1
ATOM 706 O O . PHE A 1 86 ? -4.620 -2.760 3.873 1.00 94.69 86 PHE A O 1
ATOM 713 N N . LEU A 1 87 ? -5.673 -3.082 5.815 1.00 94.06 87 LEU A N 1
ATOM 714 C CA . LEU A 1 87 ? -4.511 -3.458 6.587 1.00 94.06 87 LEU A CA 1
ATOM 715 C C . LEU A 1 87 ? -4.194 -4.940 6.366 1.00 94.06 87 LEU A C 1
ATOM 717 O O . LEU A 1 87 ? -5.097 -5.778 6.419 1.00 94.06 87 LEU A O 1
ATOM 721 N N . VAL A 1 88 ? -2.915 -5.265 6.172 1.00 92.62 88 VAL A N 1
ATOM 722 C CA . VAL A 1 88 ? -2.442 -6.650 6.087 1.00 92.62 88 VAL A CA 1
ATOM 723 C C . VAL A 1 88 ? -1.567 -6.970 7.293 1.00 92.62 88 VAL A C 1
ATOM 725 O O . VAL A 1 88 ? -0.500 -6.381 7.475 1.00 92.62 88 VAL A O 1
ATOM 728 N N . ARG A 1 89 ? -2.015 -7.927 8.111 1.00 89.75 89 ARG A N 1
ATOM 729 C CA . ARG A 1 89 ? -1.284 -8.435 9.283 1.00 89.75 89 ARG A CA 1
ATOM 730 C C . ARG A 1 89 ? -1.010 -9.926 9.144 1.00 89.75 89 ARG A C 1
ATOM 732 O O . ARG A 1 89 ? -1.839 -10.658 8.614 1.00 89.75 89 ARG A O 1
ATOM 739 N N . GLY A 1 90 ? 0.117 -10.374 9.680 1.00 86.31 90 GLY A N 1
ATOM 740 C CA . GLY A 1 90 ? 0.504 -11.782 9.727 1.00 86.31 90 GLY A CA 1
ATOM 741 C C . GLY A 1 90 ? 1.993 -11.959 9.458 1.00 86.31 90 GLY A C 1
ATOM 742 O O . GLY A 1 90 ? 2.768 -11.001 9.535 1.00 86.31 90 GLY A O 1
ATOM 743 N N . ASP A 1 91 ? 2.379 -13.188 9.139 1.00 82.50 91 ASP A N 1
ATOM 744 C CA . ASP A 1 91 ? 3.771 -13.550 8.908 1.00 82.50 91 ASP A CA 1
ATOM 745 C C . ASP A 1 91 ? 4.164 -13.301 7.455 1.00 82.50 91 ASP A C 1
ATOM 747 O O . ASP A 1 91 ? 3.997 -14.138 6.570 1.00 82.50 91 ASP A O 1
ATOM 751 N N . PHE A 1 92 ? 4.714 -12.114 7.204 1.00 81.56 92 PHE A N 1
ATOM 752 C CA . PHE A 1 92 ? 5.337 -11.835 5.919 1.00 81.56 92 PHE A CA 1
ATOM 753 C C . PHE A 1 92 ? 6.550 -12.754 5.722 1.00 81.56 92 PHE A C 1
ATOM 755 O O . PHE A 1 92 ? 7.359 -12.884 6.648 1.00 81.56 92 PHE A O 1
ATOM 762 N N . PRO A 1 93 ? 6.730 -13.337 4.523 1.00 75.75 93 PRO A N 1
ATOM 763 C CA . PRO A 1 93 ? 7.939 -14.082 4.195 1.00 75.75 93 PRO A CA 1
ATOM 764 C C . PRO A 1 93 ? 9.170 -13.205 4.456 1.00 75.75 93 PRO A C 1
ATOM 766 O O . PRO A 1 93 ? 9.272 -12.104 3.905 1.00 75.75 93 PRO A O 1
ATOM 769 N N . LYS A 1 94 ? 10.052 -13.666 5.352 1.00 65.88 94 LYS A N 1
ATOM 770 C CA . LYS A 1 94 ? 11.278 -12.955 5.761 1.00 65.88 94 LYS A CA 1
ATOM 771 C C . LYS A 1 94 ? 12.466 -13.320 4.877 1.00 65.88 94 LYS A C 1
ATOM 773 O O . LYS A 1 94 ? 13.278 -12.456 4.572 1.00 65.88 94 LYS A O 1
ATOM 778 N N . ASP A 1 95 ? 12.508 -14.572 4.430 1.00 56.62 95 ASP A N 1
ATOM 779 C CA . ASP A 1 95 ? 13.534 -15.102 3.543 1.00 56.62 95 ASP A CA 1
ATOM 780 C C . ASP A 1 95 ? 12.936 -15.288 2.150 1.00 56.62 95 ASP A C 1
ATOM 782 O O . ASP A 1 95 ? 11.967 -16.027 1.966 1.00 56.62 95 ASP A O 1
ATOM 786 N N . CYS A 1 96 ? 13.503 -14.598 1.164 1.00 49.81 96 CYS A N 1
ATOM 787 C CA . CYS A 1 96 ? 13.207 -14.853 -0.239 1.00 49.81 96 CYS A CA 1
ATOM 788 C C . CYS A 1 96 ? 14.371 -15.672 -0.819 1.00 49.81 96 CYS A C 1
ATOM 790 O O . CYS A 1 96 ? 15.476 -15.146 -0.930 1.00 49.81 96 CYS A O 1
ATOM 792 N N . PRO A 1 97 ? 14.167 -16.952 -1.175 1.00 45.22 97 PRO A N 1
ATOM 793 C CA . PRO A 1 97 ? 15.237 -17.861 -1.589 1.00 45.22 97 PRO A CA 1
ATOM 794 C C . PRO A 1 97 ? 15.712 -17.647 -3.037 1.00 45.22 97 PRO A C 1
ATOM 796 O O . PRO A 1 97 ? 16.260 -18.567 -3.637 1.00 45.22 97 PRO A O 1
ATOM 799 N N . MET A 1 98 ? 15.514 -16.466 -3.629 1.00 47.75 98 MET A N 1
ATOM 800 C CA . MET A 1 98 ? 15.982 -16.218 -4.991 1.00 47.75 98 MET A CA 1
ATOM 801 C C . MET A 1 98 ? 17.418 -15.705 -4.948 1.00 47.75 98 MET A C 1
ATOM 803 O O . MET A 1 98 ? 17.683 -14.523 -4.734 1.00 47.75 98 MET A O 1
ATOM 807 N N . THR A 1 99 ? 18.363 -16.622 -5.151 1.00 46.03 99 THR A N 1
ATOM 808 C CA . THR A 1 99 ? 19.712 -16.250 -5.580 1.00 46.03 99 THR A CA 1
ATOM 809 C C . THR A 1 99 ? 19.567 -15.378 -6.828 1.00 46.03 99 THR A C 1
ATOM 811 O O . THR A 1 99 ? 18.800 -15.721 -7.729 1.00 46.03 99 THR A O 1
ATOM 814 N N . SER A 1 100 ? 20.271 -14.251 -6.879 1.00 50.59 100 SER A N 1
ATOM 815 C CA . SER A 1 100 ? 20.242 -13.244 -7.952 1.00 50.59 100 SER A CA 1
ATOM 816 C C . SER A 1 100 ? 20.375 -13.807 -9.380 1.00 50.59 100 SER A C 1
ATOM 818 O O . SER A 1 100 ? 20.038 -13.131 -10.347 1.00 50.59 100 SER A O 1
ATOM 820 N N . SER A 1 101 ? 20.812 -15.057 -9.518 1.00 48.22 101 SER A N 1
ATOM 821 C CA . SER A 1 101 ? 20.961 -15.817 -10.758 1.00 48.22 101 SER A CA 1
ATOM 822 C C . SER A 1 101 ? 19.663 -16.274 -11.450 1.00 48.22 101 SER A C 1
ATOM 824 O O . SER A 1 101 ? 19.716 -16.540 -12.647 1.00 48.22 101 SER A O 1
ATOM 826 N N . GLU A 1 102 ? 18.506 -16.356 -10.776 1.00 50.78 102 GLU A N 1
ATOM 827 C CA . GLU A 1 102 ? 17.245 -16.816 -11.415 1.00 50.78 102 GLU A CA 1
ATOM 828 C C . GLU A 1 102 ? 16.348 -15.681 -11.949 1.00 50.78 102 GLU A C 1
ATOM 830 O O . GLU A 1 102 ? 15.351 -15.937 -12.623 1.00 50.78 102 GLU A O 1
ATOM 835 N N . ALA A 1 103 ? 16.738 -14.414 -11.761 1.00 50.25 103 ALA A N 1
ATOM 836 C CA . ALA A 1 103 ? 16.026 -13.244 -12.298 1.00 50.25 103 ALA A CA 1
ATOM 837 C C . ALA A 1 103 ? 16.078 -13.128 -13.843 1.00 50.25 103 ALA A C 1
ATOM 839 O O . ALA A 1 103 ? 15.574 -12.167 -14.425 1.00 50.25 103 ALA A O 1
ATOM 840 N N . SER A 1 104 ? 16.660 -14.115 -14.536 1.00 47.47 104 SER A N 1
ATOM 841 C CA . SER A 1 104 ? 16.754 -14.163 -16.000 1.00 47.47 104 SER A CA 1
ATOM 842 C C . SER A 1 104 ? 15.411 -14.411 -16.705 1.00 47.47 104 SER A C 1
ATOM 844 O O . SER A 1 104 ? 15.350 -14.306 -17.931 1.00 47.47 104 SER A O 1
ATOM 846 N N . ASN A 1 105 ? 14.334 -14.718 -15.972 1.00 48.50 105 ASN A N 1
ATOM 847 C CA . ASN A 1 105 ? 13.006 -14.965 -16.548 1.00 48.50 105 ASN A CA 1
ATOM 848 C C . ASN A 1 105 ? 12.170 -13.692 -16.795 1.00 48.50 105 ASN A C 1
ATOM 850 O O . ASN A 1 105 ? 11.014 -13.800 -17.197 1.00 48.50 105 ASN A O 1
ATOM 854 N N . GLY A 1 106 ? 12.739 -12.496 -16.611 1.00 50.72 106 GLY A N 1
ATOM 855 C CA . GLY A 1 106 ? 12.140 -11.237 -17.076 1.00 50.72 106 GLY A CA 1
ATOM 856 C C . GLY A 1 106 ? 10.965 -10.698 -16.249 1.00 50.72 106 GLY A C 1
ATOM 857 O O . GLY A 1 106 ? 10.388 -9.683 -16.629 1.00 50.72 106 GLY A O 1
ATOM 858 N N . TYR A 1 107 ? 10.628 -11.325 -15.118 1.00 50.50 107 TYR A N 1
ATOM 859 C CA . TYR A 1 107 ? 9.607 -10.852 -14.177 1.00 50.50 107 TYR A CA 1
ATOM 860 C C . TYR A 1 107 ? 10.180 -10.821 -12.754 1.00 50.50 107 TYR A C 1
ATOM 862 O O . TYR A 1 107 ? 10.822 -11.783 -12.341 1.00 50.50 107 TYR A O 1
ATOM 870 N N . GLY A 1 108 ? 9.936 -9.728 -12.020 1.00 58.81 108 GLY A N 1
ATOM 871 C CA . GLY A 1 108 ? 10.369 -9.557 -10.627 1.00 58.81 108 GLY A CA 1
ATOM 872 C C . GLY A 1 108 ? 11.860 -9.251 -10.480 1.00 58.81 108 GLY A C 1
ATOM 873 O O . GLY A 1 108 ? 12.626 -10.070 -9.974 1.00 58.81 108 GLY A O 1
ATOM 874 N N . GLN A 1 109 ? 12.298 -8.072 -10.942 1.00 66.56 109 GLN A N 1
ATOM 875 C CA . GLN A 1 109 ? 13.667 -7.619 -10.700 1.00 66.56 109 GLN A CA 1
ATOM 876 C C . GLN A 1 109 ? 13.792 -7.112 -9.266 1.00 66.56 109 GLN A C 1
ATOM 878 O O . GLN A 1 109 ? 13.062 -6.223 -8.831 1.00 66.56 109 GLN A O 1
ATOM 883 N N . TRP A 1 110 ? 14.772 -7.643 -8.551 1.00 70.06 110 TRP A N 1
ATOM 884 C CA . TRP A 1 110 ? 15.151 -7.104 -7.265 1.00 70.06 110 TRP A CA 1
ATOM 885 C C . TRP A 1 110 ? 15.964 -5.821 -7.438 1.00 70.06 110 TRP A C 1
ATOM 887 O O . TRP A 1 110 ? 16.987 -5.825 -8.125 1.00 70.06 110 TRP A O 1
ATOM 897 N N . LEU A 1 111 ? 15.531 -4.738 -6.802 1.00 73.50 111 LEU A N 1
ATOM 898 C CA . LEU A 1 111 ? 16.221 -3.452 -6.849 1.00 73.50 111 LEU A CA 1
ATOM 899 C C . LEU A 1 111 ? 16.829 -3.104 -5.500 1.00 73.50 111 LEU A C 1
ATOM 901 O O . LEU A 1 111 ? 16.259 -3.385 -4.444 1.00 73.50 111 LEU A O 1
ATOM 905 N N . LEU A 1 112 ? 17.972 -2.427 -5.533 1.00 79.50 112 LEU A N 1
ATOM 906 C CA . LEU A 1 112 ? 18.435 -1.676 -4.376 1.00 79.50 112 LEU A CA 1
ATOM 907 C C . LEU A 1 112 ? 17.549 -0.429 -4.200 1.00 79.50 112 LEU A C 1
ATOM 909 O O . LEU A 1 112 ? 17.055 0.104 -5.199 1.00 79.50 112 LEU A O 1
ATOM 913 N N . PRO A 1 113 ? 17.373 0.086 -2.967 1.00 80.62 113 PRO A N 1
ATOM 914 C CA . PRO A 1 113 ? 16.665 1.350 -2.739 1.00 80.62 113 PRO A CA 1
ATOM 915 C C . PRO A 1 113 ? 17.177 2.487 -3.636 1.00 80.62 113 PRO A C 1
ATOM 917 O O . PRO A 1 113 ? 16.395 3.253 -4.192 1.00 80.62 113 PRO A O 1
ATOM 920 N N . GLU A 1 114 ? 18.496 2.549 -3.824 1.00 80.19 114 GLU A N 1
ATOM 921 C CA . GLU A 1 114 ? 19.171 3.546 -4.658 1.00 80.19 114 GLU A CA 1
ATOM 922 C C . GLU A 1 114 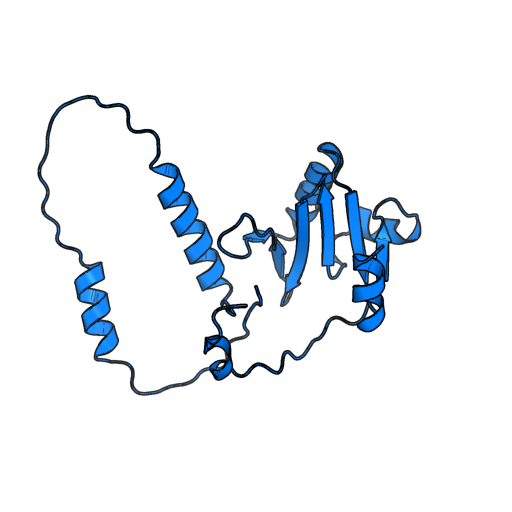? 18.832 3.389 -6.146 1.00 80.19 114 GLU A C 1
ATOM 924 O O . GLU A 1 114 ? 18.647 4.379 -6.855 1.00 80.19 114 GLU A O 1
ATOM 929 N N . ASP A 1 115 ? 18.716 2.149 -6.626 1.00 82.81 115 ASP A N 1
ATOM 930 C CA . ASP A 1 115 ? 18.346 1.868 -8.013 1.00 82.81 115 ASP A CA 1
ATOM 931 C C . ASP A 1 115 ? 16.881 2.221 -8.265 1.00 82.81 115 ASP A C 1
ATOM 933 O O . ASP A 1 115 ? 16.573 2.854 -9.276 1.00 82.81 115 ASP A O 1
ATOM 937 N N . ALA A 1 116 ? 15.990 1.882 -7.327 1.00 83.62 116 ALA A N 1
ATOM 938 C CA . ALA A 1 116 ? 14.584 2.269 -7.389 1.00 83.62 116 ALA A CA 1
ATOM 939 C C . ALA A 1 116 ? 14.436 3.798 -7.432 1.00 83.62 116 ALA A C 1
ATOM 941 O O . ALA A 1 116 ? 13.736 4.333 -8.292 1.00 83.62 116 ALA A O 1
ATOM 942 N N . GLU A 1 117 ? 15.170 4.519 -6.581 1.00 84.06 117 GLU A N 1
ATOM 943 C CA . GLU A 1 117 ? 15.166 5.981 -6.580 1.00 84.06 117 GLU A CA 1
ATOM 944 C C . GLU A 1 117 ? 15.699 6.560 -7.903 1.00 84.06 117 GLU A C 1
ATOM 946 O O . GLU A 1 117 ? 15.110 7.492 -8.464 1.00 84.06 117 GLU A O 1
ATOM 951 N N . ARG A 1 118 ? 16.788 5.996 -8.446 1.00 85.44 118 ARG A N 1
ATOM 952 C CA . ARG A 1 118 ? 17.366 6.419 -9.731 1.00 85.44 118 ARG A CA 1
ATOM 953 C C . ARG A 1 118 ? 16.384 6.213 -10.886 1.00 85.44 118 ARG A C 1
ATOM 955 O O . ARG A 1 118 ? 16.238 7.110 -11.720 1.00 85.44 118 ARG A O 1
ATOM 962 N N . ILE A 1 119 ? 15.690 5.073 -10.922 1.00 84.12 119 ILE A N 1
ATOM 963 C CA . ILE A 1 119 ? 14.679 4.756 -11.941 1.00 84.12 119 ILE A CA 1
ATOM 964 C C . ILE A 1 119 ? 13.514 5.744 -11.854 1.00 84.12 119 ILE A C 1
ATOM 966 O O . ILE A 1 119 ? 13.183 6.368 -12.865 1.00 84.12 119 ILE A O 1
ATOM 970 N N . THR A 1 120 ? 12.963 5.962 -10.656 1.00 83.00 120 THR A N 1
ATOM 971 C CA . THR A 1 120 ? 11.845 6.891 -10.428 1.00 83.00 120 THR A CA 1
ATOM 972 C C . THR A 1 120 ? 12.203 8.324 -10.837 1.00 83.00 120 THR A C 1
ATOM 974 O O . THR A 1 120 ? 11.435 8.995 -11.529 1.00 83.00 120 THR A O 1
ATOM 977 N N . LYS A 1 121 ? 13.412 8.799 -10.507 1.00 83.44 121 LYS A N 1
ATOM 978 C CA . LYS A 1 121 ? 13.897 10.129 -10.929 1.00 83.44 121 LYS A CA 1
ATOM 979 C C . LYS A 1 121 ? 14.091 10.232 -12.447 1.00 83.44 121 LYS A C 1
ATOM 981 O O . LYS A 1 121 ? 13.739 11.251 -13.053 1.00 83.44 121 LYS A O 1
ATOM 986 N N . SER A 1 122 ? 14.630 9.187 -13.076 1.00 80.62 122 SER A N 1
ATOM 987 C CA . SER A 1 122 ? 14.877 9.151 -14.522 1.00 80.62 122 SER A CA 1
ATOM 988 C C . SER A 1 122 ? 13.575 9.133 -15.330 1.00 80.62 122 SER A C 1
ATOM 990 O O . SER A 1 122 ? 13.437 9.893 -16.292 1.00 80.62 122 SER A O 1
ATOM 992 N N . CYS A 1 123 ? 12.581 8.331 -14.932 1.00 75.38 123 CYS A N 1
ATOM 993 C CA . CYS A 1 123 ? 11.306 8.264 -15.647 1.00 75.38 123 CYS A CA 1
ATOM 994 C C . CYS A 1 123 ? 10.486 9.553 -15.499 1.00 75.38 123 CYS A C 1
ATOM 996 O O . CYS A 1 123 ? 9.901 10.002 -16.486 1.00 75.38 123 CYS A O 1
ATOM 998 N N . ASN A 1 124 ? 10.517 10.209 -14.331 1.00 68.44 124 ASN A N 1
ATOM 999 C CA . ASN A 1 124 ? 9.865 11.513 -14.154 1.00 68.44 124 ASN A CA 1
ATOM 1000 C C . ASN A 1 124 ? 10.503 12.595 -15.040 1.00 68.44 124 ASN A C 1
ATOM 1002 O O . ASN A 1 124 ? 9.800 13.400 -15.650 1.00 68.44 124 ASN A O 1
ATOM 1006 N N . SER A 1 125 ? 11.831 12.570 -15.183 1.00 61.03 125 SER A N 1
ATOM 1007 C CA . SER A 1 125 ? 12.559 13.492 -16.066 1.00 61.03 125 SER A CA 1
ATOM 1008 C C . SER A 1 125 ? 12.237 13.250 -17.547 1.00 61.03 125 SER A C 1
ATOM 1010 O O . SER A 1 125 ? 12.101 14.200 -18.317 1.00 61.03 125 SER A O 1
ATOM 1012 N N . LYS A 1 126 ? 12.038 11.984 -17.945 1.00 54.75 126 LYS A N 1
ATOM 1013 C CA . LYS A 1 126 ? 11.636 11.609 -19.311 1.00 54.75 126 LYS A CA 1
ATOM 1014 C C . LYS A 1 126 ? 10.169 11.945 -19.617 1.00 54.75 126 LYS A C 1
ATOM 1016 O O . LYS A 1 126 ? 9.880 12.384 -20.728 1.00 54.75 126 LYS A O 1
ATOM 1021 N N . MET A 1 127 ? 9.251 11.823 -18.651 1.00 48.56 127 MET A N 1
ATOM 1022 C CA . MET A 1 127 ? 7.847 12.242 -18.822 1.00 48.56 127 MET A CA 1
ATOM 1023 C C . MET A 1 127 ? 7.649 13.769 -18.767 1.00 48.56 127 MET A C 1
ATOM 1025 O O . MET A 1 127 ? 6.698 14.281 -19.356 1.00 48.56 127 MET A O 1
ATOM 1029 N N . GLY A 1 128 ? 8.572 14.522 -18.157 1.00 43.84 128 GLY A N 1
ATOM 1030 C CA . GLY A 1 128 ? 8.577 15.993 -18.166 1.00 43.84 128 GLY A CA 1
ATOM 1031 C C . GLY A 1 128 ? 8.940 16.645 -19.513 1.00 43.84 128 GLY A C 1
ATOM 1032 O O . GLY A 1 128 ? 8.793 17.857 -19.666 1.00 43.84 128 GLY A O 1
ATOM 1033 N N . GLY A 1 129 ? 9.382 15.871 -20.513 1.00 38.69 129 GLY A N 1
ATOM 1034 C CA . GLY A 1 129 ? 9.786 16.375 -21.837 1.00 38.69 129 GLY A CA 1
ATOM 1035 C C . GLY A 1 129 ? 8.645 16.607 -22.842 1.00 38.69 129 GLY A C 1
ATOM 1036 O O . GLY A 1 129 ? 8.872 17.137 -23.930 1.00 38.69 129 GLY A O 1
ATOM 1037 N N . GLY A 1 130 ? 7.409 16.237 -22.503 1.00 39.66 130 GLY A N 1
ATOM 1038 C CA . GLY A 1 130 ? 6.281 16.159 -23.436 1.00 39.66 130 GLY A CA 1
ATOM 1039 C C . GLY A 1 130 ? 5.393 17.402 -23.553 1.00 39.66 130 GLY A C 1
ATOM 1040 O O . GLY A 1 130 ? 4.175 17.253 -23.543 1.00 39.66 130 GLY A O 1
ATOM 1041 N N . ARG A 1 131 ? 5.943 18.624 -23.662 1.00 39.72 131 ARG A N 1
ATOM 1042 C CA . ARG A 1 131 ? 5.195 19.794 -24.194 1.00 39.72 131 ARG A CA 1
ATOM 1043 C C . ARG A 1 131 ? 6.094 20.973 -24.600 1.00 39.72 131 ARG A C 1
ATOM 1045 O O . ARG A 1 131 ? 5.895 22.105 -24.164 1.00 39.72 131 ARG A O 1
ATOM 1052 N N . ARG A 1 132 ? 7.079 20.750 -25.477 1.00 36.50 132 ARG A N 1
ATOM 1053 C CA . ARG A 1 132 ? 7.780 21.868 -26.139 1.00 36.50 132 ARG A CA 1
ATOM 1054 C C . ARG A 1 132 ? 6.918 22.394 -27.290 1.00 36.50 132 ARG A C 1
ATOM 1056 O O . ARG A 1 132 ? 6.717 21.720 -28.295 1.00 36.50 132 ARG A O 1
ATOM 1063 N N . ARG A 1 133 ? 6.367 23.598 -27.106 1.00 35.94 133 ARG A N 1
ATOM 1064 C CA . ARG A 1 133 ? 5.773 24.414 -28.179 1.00 35.94 133 ARG A CA 1
ATOM 1065 C C . ARG A 1 133 ? 6.868 24.706 -29.220 1.00 35.94 133 ARG A C 1
ATOM 1067 O O . ARG A 1 133 ? 7.991 24.989 -28.804 1.00 35.94 133 ARG A O 1
ATOM 1074 N N . PRO A 1 134 ? 6.585 24.679 -30.533 1.00 36.50 134 PRO A N 1
ATOM 1075 C CA . PRO A 1 134 ? 7.570 25.077 -31.523 1.00 36.50 134 PRO A CA 1
ATOM 1076 C C . PRO A 1 134 ? 7.649 26.605 -31.537 1.00 36.50 134 PRO A C 1
ATOM 1078 O O . PRO A 1 134 ? 6.721 27.298 -31.954 1.00 36.50 134 PRO A O 1
ATOM 1081 N N . SER A 1 135 ? 8.747 27.145 -31.023 1.00 33.06 135 SER A N 1
ATOM 1082 C CA . SER A 1 135 ? 9.127 28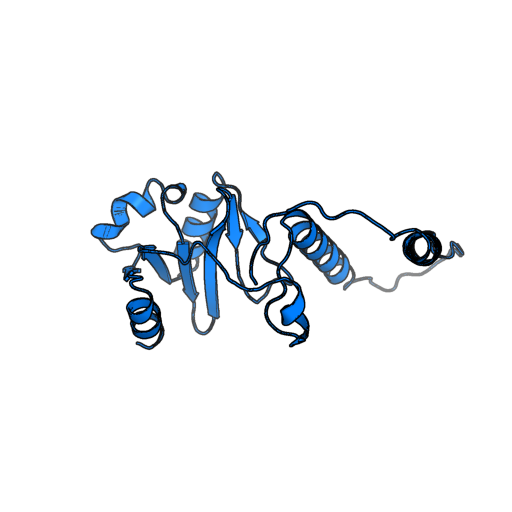.546 -31.197 1.00 33.06 135 SER A CA 1
ATOM 1083 C C . SER A 1 135 ? 10.645 28.602 -31.329 1.00 33.06 135 SER A C 1
ATOM 1085 O O . SER A 1 135 ? 11.360 28.549 -30.340 1.00 33.06 135 SER A O 1
ATOM 1087 N N . ASP A 1 136 ? 11.048 28.527 -32.595 1.00 34.78 136 ASP A N 1
ATOM 1088 C CA . ASP A 1 136 ? 12.126 29.230 -33.293 1.00 34.78 136 ASP A CA 1
ATOM 1089 C C . ASP A 1 136 ? 13.433 29.646 -32.575 1.00 34.78 136 ASP A C 1
ATOM 1091 O O . ASP A 1 136 ? 13.431 30.233 -31.498 1.00 34.78 136 ASP A O 1
ATOM 1095 N N . SER A 1 137 ? 14.522 29.467 -33.337 1.00 36.56 137 SER A N 1
ATOM 1096 C CA . SER A 1 137 ? 15.876 30.036 -33.215 1.00 36.56 137 SER A CA 1
ATOM 1097 C C . SER A 1 137 ? 16.903 29.401 -32.252 1.00 36.56 137 SER A C 1
ATOM 1099 O O . SER A 1 137 ? 16.993 29.743 -31.081 1.00 36.56 137 SER A O 1
ATOM 1101 N N . GLY A 1 138 ? 17.781 28.572 -32.847 1.00 34.69 138 GLY A N 1
ATOM 1102 C CA . GLY A 1 138 ? 19.250 28.660 -32.733 1.00 34.69 138 GLY A CA 1
ATOM 1103 C C . GLY A 1 138 ? 19.949 28.100 -31.486 1.00 34.69 138 GLY A C 1
ATOM 1104 O O . GLY A 1 138 ? 19.854 28.693 -30.423 1.00 34.69 138 GLY A O 1
ATOM 1105 N N . MET A 1 139 ? 20.740 27.028 -31.654 1.00 31.02 139 MET A N 1
ATOM 1106 C CA . MET A 1 139 ? 22.197 26.946 -31.384 1.00 31.02 139 MET A CA 1
ATOM 1107 C C . MET A 1 139 ? 22.645 25.474 -31.434 1.00 31.02 139 MET A C 1
ATOM 1109 O O . MET A 1 139 ? 22.036 24.604 -30.820 1.00 31.02 139 MET A O 1
ATOM 1113 N N . VAL A 1 140 ? 23.701 25.209 -32.200 1.00 42.03 140 VAL A N 1
ATOM 1114 C CA . VAL A 1 140 ? 24.452 23.949 -32.201 1.00 42.03 140 VAL A CA 1
ATOM 1115 C C . VAL A 1 140 ? 25.272 23.838 -30.915 1.00 42.03 140 VAL A C 1
ATOM 1117 O O . VAL A 1 140 ? 25.962 24.790 -30.557 1.00 42.03 140 VAL A O 1
ATOM 1120 N N . VAL A 1 141 ? 25.230 22.684 -30.255 1.00 36.47 141 VAL A N 1
ATOM 1121 C CA . VAL A 1 141 ? 26.320 22.205 -29.396 1.00 36.47 141 VAL A CA 1
ATOM 1122 C C . VAL A 1 141 ? 26.349 20.687 -29.499 1.00 36.47 141 VAL A C 1
ATOM 1124 O O . VAL A 1 141 ? 25.442 19.991 -29.052 1.00 36.47 141 VAL A O 1
ATOM 1127 N N . ASP A 1 142 ? 27.359 20.249 -30.234 1.00 47.62 142 ASP A N 1
ATOM 1128 C CA . ASP A 1 142 ? 27.939 18.919 -30.249 1.00 47.62 142 ASP A CA 1
ATOM 1129 C C . ASP A 1 142 ? 28.620 18.715 -28.887 1.00 47.62 142 ASP A C 1
ATOM 1131 O O . ASP A 1 142 ? 29.551 19.445 -28.558 1.00 47.62 142 ASP A O 1
ATOM 1135 N N . ASP A 1 143 ? 28.095 17.805 -28.074 1.00 41.78 143 ASP A N 1
ATOM 1136 C CA . ASP A 1 143 ? 28.752 17.291 -26.870 1.00 41.78 143 ASP A CA 1
ATOM 1137 C C . ASP A 1 143 ? 28.417 15.797 -26.833 1.00 41.78 143 ASP A C 1
ATOM 1139 O O . ASP A 1 143 ? 27.419 15.354 -26.263 1.00 41.78 143 ASP A O 1
ATOM 1143 N N . GLU A 1 144 ? 29.187 15.042 -27.613 1.00 50.03 144 GLU A N 1
ATOM 1144 C CA . GLU A 1 144 ? 29.122 13.589 -27.693 1.00 50.03 144 GLU A CA 1
ATOM 1145 C C . GLU A 1 144 ? 29.353 12.987 -26.296 1.00 50.03 144 GLU A C 1
ATOM 1147 O O . GLU A 1 144 ? 30.296 13.334 -25.583 1.00 50.03 144 GLU A O 1
ATOM 1152 N N . ASP A 1 145 ? 28.445 12.095 -25.907 1.00 55.72 145 ASP A N 1
ATOM 1153 C CA . ASP A 1 145 ? 28.132 11.725 -24.532 1.00 55.72 145 ASP A CA 1
ATOM 1154 C C . ASP A 1 145 ? 29.328 11.191 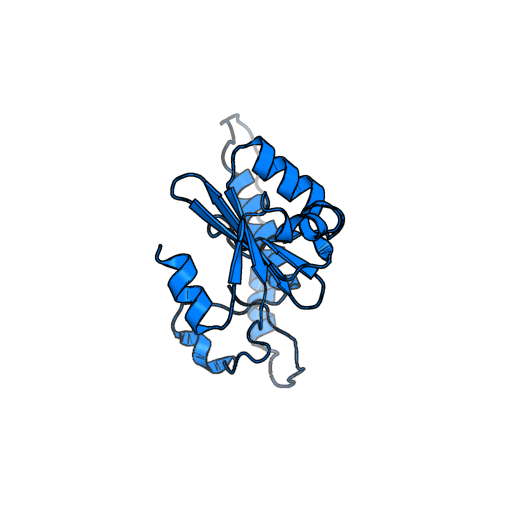-23.714 1.00 55.72 145 ASP A C 1
ATOM 1156 O O . ASP A 1 145 ? 29.831 10.082 -23.931 1.00 55.72 145 ASP A O 1
ATOM 1160 N N . GLU A 1 146 ? 29.710 11.926 -22.664 1.00 58.84 146 GLU A N 1
ATOM 1161 C CA . GLU A 1 146 ? 30.632 11.455 -21.616 1.00 58.84 146 GLU A CA 1
ATOM 1162 C C . GLU A 1 146 ? 30.120 10.158 -20.949 1.00 58.84 146 GLU A C 1
ATOM 1164 O O . GLU A 1 146 ? 30.905 9.278 -20.584 1.00 58.84 146 GLU A O 1
ATOM 1169 N N . ASP A 1 147 ? 28.797 9.978 -20.914 1.00 62.72 147 ASP A N 1
ATOM 1170 C CA . ASP A 1 147 ? 28.112 8.761 -20.467 1.00 62.72 147 ASP A CA 1
ATOM 1171 C C . ASP A 1 147 ? 28.431 7.539 -21.353 1.00 62.72 147 ASP A C 1
ATOM 1173 O O . ASP A 1 147 ? 28.667 6.436 -20.849 1.00 62.72 147 ASP A O 1
ATOM 1177 N N . LEU A 1 148 ? 28.525 7.725 -22.677 1.00 67.50 148 LEU A N 1
ATOM 1178 C CA . LEU A 1 148 ? 28.860 6.644 -23.612 1.00 67.50 148 LEU A CA 1
ATOM 1179 C C . LEU A 1 148 ? 30.317 6.197 -23.430 1.00 67.50 148 LEU A C 1
ATOM 1181 O O . LEU A 1 148 ? 30.628 5.004 -23.492 1.00 67.50 148 LEU A O 1
ATOM 1185 N N . LYS A 1 149 ? 31.208 7.149 -23.128 1.00 67.38 149 LYS A N 1
ATOM 1186 C CA . LYS A 1 149 ? 32.615 6.880 -22.808 1.00 67.38 149 LYS A CA 1
ATOM 1187 C C . LYS A 1 149 ? 32.769 6.167 -21.461 1.00 67.38 149 LYS A C 1
ATOM 1189 O O . LYS A 1 149 ? 33.593 5.256 -21.344 1.00 67.38 149 LYS A O 1
ATOM 1194 N N . ALA A 1 150 ? 31.957 6.533 -20.469 1.00 74.56 150 ALA A N 1
ATOM 1195 C CA . ALA A 1 150 ? 31.948 5.898 -19.155 1.00 74.56 150 ALA A CA 1
ATOM 1196 C C . ALA A 1 150 ? 31.495 4.428 -19.219 1.00 74.56 150 ALA A C 1
ATOM 1198 O O . ALA A 1 150 ? 32.125 3.566 -18.602 1.00 74.56 150 ALA A O 1
ATOM 1199 N N . ALA A 1 151 ? 30.471 4.114 -20.021 1.00 71.31 151 ALA A N 1
ATOM 1200 C CA . ALA A 1 151 ? 29.951 2.751 -20.166 1.00 71.31 151 ALA A CA 1
ATOM 1201 C C . ALA A 1 151 ? 30.984 1.762 -20.749 1.00 71.31 151 ALA A C 1
ATOM 1203 O O . ALA A 1 151 ? 31.077 0.607 -20.316 1.00 71.31 151 ALA A O 1
ATOM 1204 N N . ILE A 1 152 ? 31.809 2.220 -21.698 1.00 66.62 152 ILE A N 1
ATOM 1205 C CA . ILE A 1 152 ? 32.875 1.403 -22.301 1.00 66.62 152 ILE A CA 1
ATOM 1206 C C . ILE A 1 152 ? 34.018 1.177 -21.298 1.00 66.62 152 ILE A C 1
ATOM 1208 O O . ILE A 1 152 ? 34.553 0.071 -21.216 1.00 66.62 152 ILE A O 1
ATOM 1212 N N . ALA A 1 153 ? 34.366 2.195 -20.501 1.00 68.19 153 ALA A N 1
ATOM 1213 C CA . ALA A 1 153 ? 35.416 2.095 -19.486 1.00 68.19 153 ALA A CA 1
ATOM 1214 C C . ALA A 1 153 ? 35.028 1.162 -18.325 1.00 68.19 153 ALA A C 1
ATOM 1216 O O . ALA A 1 153 ? 35.850 0.358 -17.884 1.00 68.19 153 ALA A O 1
ATOM 1217 N N . ALA A 1 154 ? 33.772 1.224 -17.871 1.00 62.19 154 ALA A N 1
ATOM 1218 C CA . ALA A 1 154 ? 33.262 0.376 -16.793 1.00 62.19 154 ALA A CA 1
ATOM 1219 C C . ALA A 1 154 ? 33.332 -1.119 -17.149 1.00 62.19 154 ALA A C 1
ATOM 1221 O O . ALA A 1 154 ? 33.705 -1.946 -16.317 1.00 62.19 154 ALA A O 1
ATOM 1222 N N . SER A 1 155 ? 33.087 -1.454 -18.419 1.00 60.47 155 SER A N 1
ATOM 1223 C CA . SER A 1 155 ? 33.176 -2.833 -18.917 1.00 60.47 155 SER A CA 1
ATOM 1224 C C . SER A 1 155 ? 34.609 -3.394 -18.923 1.00 60.47 155 SER A C 1
ATOM 1226 O O . SER A 1 155 ? 34.787 -4.600 -19.078 1.00 60.47 155 SER A O 1
ATOM 1228 N N . LEU A 1 156 ? 35.638 -2.552 -18.748 1.00 56.88 156 LEU A N 1
ATOM 1229 C CA . LEU A 1 156 ? 37.046 -2.960 -18.754 1.00 56.88 156 LEU A CA 1
ATOM 1230 C C . LEU A 1 156 ? 37.622 -3.241 -17.349 1.00 56.88 156 LEU A C 1
ATOM 1232 O O . LEU A 1 156 ? 38.761 -3.701 -17.263 1.00 56.88 156 LEU A O 1
ATOM 1236 N N . MET A 1 157 ? 36.888 -2.955 -16.259 1.00 54.00 157 MET A N 1
ATOM 1237 C CA . MET A 1 157 ? 37.431 -2.989 -14.885 1.00 54.00 157 MET A CA 1
ATOM 1238 C C . MET A 1 157 ? 36.730 -3.940 -13.899 1.00 54.00 157 MET A C 1
ATOM 1240 O O . MET A 1 157 ? 37.260 -4.142 -12.806 1.00 54.00 157 MET A O 1
ATOM 1244 N N . GLU A 1 158 ? 35.605 -4.578 -14.236 1.00 51.28 158 GLU A N 1
ATOM 1245 C CA . GLU A 1 158 ? 34.936 -5.487 -13.292 1.00 51.28 158 GLU A CA 1
ATOM 1246 C C . GLU A 1 158 ? 35.507 -6.915 -13.345 1.00 51.28 158 GLU A C 1
ATOM 1248 O O . GLU A 1 158 ? 34.961 -7.838 -13.944 1.00 51.28 158 GLU A O 1
ATOM 1253 N N . SER A 1 159 ? 36.628 -7.105 -12.649 1.00 55.06 159 SER A N 1
ATOM 1254 C CA . SER A 1 159 ? 36.967 -8.389 -12.040 1.00 55.06 159 SER A CA 1
ATOM 1255 C C . SER A 1 159 ? 37.189 -8.180 -10.543 1.00 55.06 159 SER A C 1
ATOM 1257 O O . SER A 1 159 ? 38.129 -7.493 -10.149 1.00 55.06 159 SER A O 1
ATOM 1259 N N . SER A 1 160 ? 36.353 -8.843 -9.736 1.00 56.25 160 SER A N 1
ATOM 1260 C CA . SER A 1 160 ? 36.408 -9.027 -8.273 1.00 56.25 160 SER A CA 1
ATOM 1261 C C . SER A 1 160 ? 35.881 -7.898 -7.365 1.00 56.25 160 SER A C 1
ATOM 1263 O O . SER A 1 160 ? 36.558 -6.918 -7.088 1.00 56.25 160 SER A O 1
ATOM 1265 N N . SER A 1 161 ? 34.701 -8.103 -6.765 1.00 50.62 161 SER A N 1
ATOM 1266 C CA . SER A 1 161 ? 34.539 -8.435 -5.331 1.00 50.62 161 SER A CA 1
ATOM 1267 C C . SER A 1 161 ? 33.068 -8.309 -4.892 1.00 50.62 161 SER A C 1
ATOM 1269 O O . SER A 1 161 ? 32.408 -7.304 -5.121 1.00 50.62 161 SER A O 1
ATOM 1271 N N . SER A 1 162 ? 32.539 -9.366 -4.269 1.00 46.06 162 SER A N 1
ATOM 1272 C CA . SER A 1 162 ? 31.134 -9.484 -3.863 1.00 46.06 162 SER A CA 1
ATOM 1273 C C . SER A 1 162 ? 30.932 -8.914 -2.455 1.00 46.06 162 SER A C 1
ATOM 1275 O O . SER A 1 162 ? 31.578 -9.380 -1.518 1.00 46.06 162 SER A O 1
ATOM 1277 N N . SER A 1 163 ? 30.014 -7.958 -2.288 1.00 41.91 163 SER A N 1
ATOM 1278 C CA . SER A 1 163 ? 29.518 -7.500 -0.979 1.00 41.91 163 SER A CA 1
ATOM 1279 C C . SER A 1 163 ? 28.009 -7.725 -0.892 1.00 41.91 163 SER A C 1
ATOM 1281 O O . SER A 1 163 ? 27.273 -7.443 -1.833 1.00 41.91 163 SER A O 1
ATOM 1283 N N . THR A 1 164 ? 27.550 -8.288 0.224 1.00 45.47 164 THR A N 1
ATOM 1284 C CA . THR A 1 164 ? 26.152 -8.671 0.460 1.00 45.47 164 THR A CA 1
ATOM 1285 C C . THR A 1 164 ? 25.277 -7.437 0.694 1.00 45.47 164 THR A C 1
ATOM 1287 O O . THR A 1 164 ? 25.375 -6.812 1.750 1.00 45.47 164 THR A O 1
ATOM 1290 N N . LEU A 1 165 ? 24.420 -7.105 -0.276 1.00 46.28 165 LEU A N 1
ATOM 1291 C CA . LEU A 1 165 ? 23.416 -6.038 -0.201 1.00 46.28 165 LEU A CA 1
ATOM 1292 C C . LEU A 1 165 ? 21.999 -6.628 -0.157 1.00 46.28 165 LEU A C 1
ATOM 1294 O O . LEU A 1 165 ? 21.701 -7.600 -0.849 1.00 46.28 165 LEU A O 1
ATOM 1298 N N . SER A 1 166 ? 21.131 -6.031 0.661 1.00 47.31 166 SER A N 1
ATOM 1299 C CA . SER A 1 166 ? 19.735 -6.450 0.832 1.00 47.31 166 SER A CA 1
ATOM 1300 C C . SER A 1 166 ? 18.841 -5.824 -0.243 1.00 47.31 166 SER A C 1
ATOM 1302 O O . SER A 1 166 ? 18.749 -4.603 -0.354 1.00 47.31 166 SER A O 1
ATOM 1304 N N . LEU A 1 167 ? 18.172 -6.678 -1.011 1.00 54.72 167 LEU A N 1
ATOM 1305 C CA . LEU A 1 167 ? 17.368 -6.363 -2.196 1.00 54.72 167 LEU A CA 1
ATOM 1306 C C . LEU A 1 167 ? 15.877 -6.101 -1.853 1.00 54.72 167 LEU A C 1
ATOM 1308 O O . LEU A 1 167 ? 15.340 -6.697 -0.920 1.00 54.72 167 LEU A O 1
ATOM 1312 N N . ILE A 1 168 ? 15.194 -5.243 -2.624 1.00 64.50 168 ILE A N 1
ATOM 1313 C CA . ILE A 1 168 ? 13.740 -4.971 -2.568 1.00 64.50 168 ILE A CA 1
ATOM 1314 C C . ILE A 1 168 ? 13.050 -5.651 -3.764 1.00 64.50 168 ILE A C 1
ATOM 1316 O O . ILE A 1 168 ? 13.533 -5.535 -4.886 1.00 64.50 168 ILE A O 1
ATOM 1320 N N . HIS A 1 169 ? 11.939 -6.364 -3.539 1.00 48.00 169 HIS A N 1
ATOM 1321 C CA . HIS A 1 169 ? 11.183 -7.079 -4.586 1.00 48.00 169 HIS A CA 1
ATOM 1322 C C . HIS A 1 169 ? 10.183 -6.162 -5.299 1.00 48.00 169 HIS A C 1
ATOM 1324 O O . HIS A 1 169 ? 9.502 -5.407 -4.606 1.00 48.00 169 HIS A O 1
ATOM 1330 N N . ILE A 1 170 ? 10.034 -6.291 -6.622 1.00 50.91 170 ILE A N 1
ATOM 1331 C CA . ILE A 1 170 ? 8.947 -5.692 -7.423 1.00 50.91 170 ILE A CA 1
ATOM 1332 C C . ILE A 1 170 ? 7.951 -6.779 -7.817 1.00 50.91 170 ILE A C 1
ATOM 1334 O O . ILE A 1 170 ? 8.404 -7.793 -8.391 1.00 50.91 170 ILE A O 1
#

Radius of gyration: 20.99 Å; chains: 1; bounding box: 51×49×49 Å

Sequence (170 aa):
QVLQKALEVWNLQVIPLNSPVAEPAQIDPEKESAFICHLQDHWFCIRKVNGEWYNFDSLYAAPEHLSKFYLSAYLDSLKSFGWSIFLVRGDFPKDCPMTSSEASNGYGQWLLPEDAERITKSCNSKMGGGRRRPSDSGMVVDDEDEDLKAAIAASLMESSSSSTLSLIHI